Protein AF-A0A2K3NFZ7-F1 (afdb_monomer)

Radius of gyration: 21.66 Å; Cα contacts (8 Å, |Δi|>4): 81; chains: 1; bounding box: 62×36×52 Å

Organism: Trifolium pratense (NCBI:txid57577)

InterPro domains:
  IPR032629 Mon2/Sec7/BIG1-like, dimerisation and cyclophilin-binding domain [PF16213] (1-44)

pLDDT: mean 72.57, std 21.5, range [33.09, 96.12]

Nearest PDB structures (foldseek):
  6yz0-assembly1_A  TM=8.080E-01  e=2.104E+00  Magnetococcus marinus MC-1
  6sxc-assembly1_A  TM=8.046E-01  e=2.104E+00  Magnetococcus marinus MC-1
  6sxg-assembly1_A  TM=8.039E-01  e=3.748E+00  Magnetococcus marinus MC-1
  4chw-assembly1_B  TM=5.466E-01  e=4.721E+00  Mesorhizobium loti
  5fej-assembly2_B  TM=6.065E-01  e=7.073E+00  Synechocystis sp. PCC 6803

Solvent-accessible surface area (backbone atoms only — not comparable to full-atom values): 8787 Å² total; per-residue (Å²): 112,72,65,38,50,54,47,30,50,25,51,52,43,55,69,39,84,85,47,51,70,69,55,26,52,49,27,51,52,53,39,56,51,54,53,49,55,47,49,54,48,23,33,65,72,67,68,44,83,75,66,91,75,61,84,89,61,86,76,81,82,79,85,80,91,82,83,86,94,82,82,81,96,80,81,87,82,86,89,85,74,82,83,74,87,82,75,82,79,76,77,64,83,80,57,49,74,56,39,52,50,43,48,52,50,51,52,24,55,50,28,45,75,73,54,38,59,16,75,77,40,69,40,77,60,78,65,80,74,81,74,77,77,76,80,128

Sequence (136 aa):
DTMSQALGICLRLLENSRSSDSVRNTAAATFRQAVALVFDRVVLAESLPAGKFGFGRQPSRTSSVTGDVNRSINSSDSLDHESTCGGPLVMRETLTETGKLGLRLLEDLTSLAAGGSAIWLRVNILQRTFALDILE

Mean predicted aligned error: 15.27 Å

Secondary structure (DSSP, 8-state):
-HHHHHHHHHHHHHH-TTS-HHHHHHHHHHHHHHHHHHHHHHHHHTT----S--SS---------------------------------GGGGS--HHHHHHHHHHHHHHHHHTT-EETTTTEE------------

Foldseek 3Di:
DVLLQLLLVLVVLLQPPPHDPVSNVVSVVVNVVSLVVLVVVQCVQVVNPPPPPDDDDDDDDDDDDDDDDDDDDDDDDDPPPPVPPDDDDPVPPPGDPSNVVNVLVVVQVVCVVVQHHNVSSRDRRHDPPPPPPPDD

Structure (mmCIF, N/CA/C/O backbone):
data_AF-A0A2K3NFZ7-F1
#
_entry.id   AF-A0A2K3NFZ7-F1
#
loop_
_atom_site.group_PDB
_atom_site.id
_atom_site.type_symbol
_atom_site.label_atom_id
_atom_site.label_alt_id
_atom_site.label_comp_id
_atom_site.label_asym_id
_atom_site.label_entity_id
_atom_site.label_seq_id
_atom_site.pdbx_PDB_ins_code
_atom_site.Cartn_x
_atom_site.Cartn_y
_atom_site.Cartn_z
_atom_site.occupancy
_atom_site.B_iso_or_equiv
_atom_site.auth_seq_id
_atom_site.auth_comp_id
_atom_site.auth_asym_id
_atom_site.auth_atom_id
_atom_site.pdbx_PDB_model_num
ATOM 1 N N . ASP A 1 1 ? 9.809 -3.208 11.792 1.00 63.84 1 ASP A N 1
ATOM 2 C CA . ASP A 1 1 ? 10.745 -3.020 10.655 1.00 63.84 1 ASP A CA 1
ATOM 3 C C . ASP A 1 1 ? 10.635 -4.041 9.522 1.00 63.84 1 ASP A C 1
ATOM 5 O O . ASP A 1 1 ? 10.843 -3.669 8.376 1.00 63.84 1 ASP A O 1
ATOM 9 N N . THR A 1 2 ? 10.283 -5.307 9.767 1.00 85.38 2 THR A N 1
ATOM 10 C CA . THR A 1 2 ? 10.251 -6.345 8.709 1.00 85.38 2 THR A CA 1
ATOM 11 C C . THR A 1 2 ? 9.319 -6.015 7.534 1.00 85.38 2 THR A C 1
ATOM 13 O O . THR A 1 2 ? 9.640 -6.279 6.378 1.00 85.38 2 THR A O 1
ATOM 16 N N . MET A 1 3 ? 8.169 -5.397 7.813 1.00 86.25 3 MET A N 1
ATOM 17 C CA . MET A 1 3 ? 7.165 -5.084 6.794 1.00 86.25 3 MET A CA 1
ATOM 18 C C . MET A 1 3 ? 7.553 -3.901 5.902 1.00 86.25 3 MET A C 1
ATOM 20 O O . MET A 1 3 ? 7.408 -3.986 4.685 1.00 86.25 3 MET A O 1
ATOM 24 N N . SER A 1 4 ? 8.099 -2.827 6.483 1.00 88.75 4 SER A N 1
ATOM 25 C CA . SER A 1 4 ? 8.594 -1.685 5.708 1.00 88.75 4 SER A CA 1
ATOM 26 C C . SER A 1 4 ? 9.762 -2.091 4.809 1.00 88.75 4 SER A C 1
ATOM 28 O O . SER A 1 4 ? 9.821 -1.669 3.659 1.00 88.75 4 SER A O 1
ATOM 30 N N . GLN A 1 5 ? 10.633 -2.992 5.277 1.00 90.00 5 GLN A N 1
ATOM 31 C CA . GLN A 1 5 ? 11.701 -3.564 4.454 1.00 90.00 5 GLN A CA 1
ATOM 32 C C . GLN A 1 5 ? 11.159 -4.371 3.269 1.00 90.00 5 GLN A C 1
ATOM 34 O O . GLN A 1 5 ? 11.619 -4.174 2.146 1.00 90.00 5 GLN A O 1
ATOM 39 N N . ALA A 1 6 ? 10.174 -5.249 3.487 1.00 91.25 6 ALA A N 1
ATOM 40 C CA . ALA A 1 6 ? 9.578 -6.048 2.415 1.00 91.25 6 ALA A CA 1
ATOM 41 C C . ALA A 1 6 ? 8.913 -5.167 1.342 1.00 91.25 6 ALA A C 1
ATOM 43 O O . ALA A 1 6 ? 9.137 -5.361 0.144 1.00 91.25 6 ALA A O 1
ATOM 44 N N . LEU A 1 7 ? 8.154 -4.153 1.767 1.00 92.44 7 LEU A N 1
ATOM 45 C CA . LEU A 1 7 ? 7.537 -3.176 0.869 1.00 92.44 7 LEU A CA 1
ATOM 46 C C . LEU A 1 7 ? 8.593 -2.352 0.116 1.00 92.44 7 LEU A C 1
ATOM 48 O O . LEU A 1 7 ? 8.492 -2.195 -1.100 1.00 92.44 7 LEU A O 1
ATOM 52 N N . GLY A 1 8 ? 9.650 -1.908 0.800 1.00 90.38 8 GLY A N 1
ATOM 53 C CA . GLY A 1 8 ? 10.765 -1.191 0.180 1.00 90.38 8 GLY A CA 1
ATOM 54 C C . GLY A 1 8 ? 11.563 -2.039 -0.820 1.00 90.38 8 GLY A C 1
ATOM 55 O O . GLY A 1 8 ? 12.040 -1.530 -1.833 1.00 90.38 8 GLY A O 1
ATOM 56 N N . ILE A 1 9 ? 11.694 -3.352 -0.597 1.00 91.00 9 ILE A N 1
ATOM 57 C CA . ILE A 1 9 ? 12.265 -4.280 -1.589 1.00 91.00 9 ILE A CA 1
ATOM 58 C C . ILE A 1 9 ? 11.372 -4.345 -2.829 1.00 91.00 9 ILE A C 1
ATOM 60 O O . ILE A 1 9 ? 11.886 -4.224 -3.939 1.00 91.00 9 ILE A O 1
ATOM 64 N N . CYS A 1 10 ? 10.055 -4.488 -2.658 1.00 91.88 10 CYS A N 1
ATOM 65 C CA . CYS A 1 10 ? 9.131 -4.535 -3.791 1.00 91.88 10 CYS A CA 1
ATOM 66 C C . CYS A 1 10 ? 9.204 -3.252 -4.628 1.00 91.88 10 CYS A C 1
ATOM 68 O O . CYS A 1 10 ? 9.289 -3.333 -5.849 1.00 91.88 10 CYS A O 1
ATOM 70 N N . LEU A 1 11 ? 9.252 -2.082 -3.984 1.00 90.81 11 LEU A N 1
ATOM 71 C CA . LEU A 1 11 ? 9.421 -0.802 -4.677 1.00 90.81 11 LEU A CA 1
ATOM 72 C C . LEU A 1 11 ? 10.737 -0.739 -5.463 1.00 90.81 11 LEU A C 1
ATOM 74 O O . LEU A 1 11 ? 10.720 -0.450 -6.654 1.00 90.81 11 LEU A O 1
ATOM 78 N N . ARG A 1 12 ? 11.868 -1.124 -4.860 1.00 90.19 12 ARG A N 1
ATOM 79 C CA . ARG A 1 12 ? 13.159 -1.159 -5.574 1.00 90.19 12 ARG A CA 1
ATOM 80 C C . ARG A 1 12 ? 13.158 -2.119 -6.765 1.00 90.19 12 ARG A C 1
ATOM 82 O O . ARG A 1 12 ? 13.768 -1.826 -7.789 1.00 90.19 12 ARG A O 1
ATOM 89 N N . LEU A 1 13 ? 12.472 -3.259 -6.657 1.00 90.62 13 LEU A N 1
ATOM 90 C CA . LEU A 1 13 ? 12.320 -4.198 -7.774 1.00 90.62 13 LEU A CA 1
ATOM 91 C C . LEU A 1 13 ? 11.490 -3.612 -8.922 1.00 90.62 13 LEU A C 1
ATOM 93 O O . LEU A 1 13 ? 11.775 -3.918 -10.081 1.00 90.62 13 LEU A O 1
ATOM 97 N N . LEU A 1 14 ? 10.492 -2.780 -8.606 1.00 87.12 14 LEU A N 1
ATOM 98 C CA . LEU A 1 14 ? 9.631 -2.117 -9.589 1.00 87.12 14 LEU A CA 1
ATOM 99 C C . LEU A 1 14 ? 10.363 -1.045 -10.391 1.00 87.12 14 LEU A C 1
ATOM 101 O O . LEU A 1 14 ? 10.120 -0.905 -11.594 1.00 87.12 14 LEU A O 1
ATOM 105 N N . GLU A 1 15 ? 11.247 -0.311 -9.723 1.00 84.19 15 GLU A N 1
ATOM 106 C CA . GLU A 1 15 ? 12.026 0.776 -10.314 1.00 84.19 15 GLU A CA 1
ATOM 107 C C . GLU A 1 15 ? 13.260 0.301 -11.072 1.00 84.19 15 GLU A C 1
ATOM 109 O O . GLU A 1 15 ? 13.711 0.966 -12.003 1.00 84.19 15 GLU A O 1
ATOM 114 N N . ASN A 1 16 ? 13.818 -0.848 -10.692 1.00 84.56 16 ASN A N 1
ATOM 115 C CA . ASN A 1 16 ? 15.011 -1.369 -11.335 1.00 84.56 16 ASN A CA 1
ATOM 116 C C . ASN A 1 16 ? 14.720 -1.748 -12.797 1.00 84.56 16 ASN A C 1
ATOM 118 O O . ASN A 1 16 ? 14.111 -2.779 -13.079 1.00 84.56 16 ASN A O 1
ATOM 122 N N . SER A 1 17 ? 15.220 -0.938 -13.733 1.00 75.06 17 SER A N 1
ATOM 123 C CA . SER A 1 17 ? 15.095 -1.156 -15.180 1.00 75.06 17 SER A CA 1
ATOM 124 C C . SER A 1 17 ? 15.821 -2.407 -15.682 1.00 75.06 17 SER A C 1
ATOM 126 O O . SER A 1 17 ? 15.564 -2.851 -16.797 1.00 75.06 17 SER A O 1
ATOM 128 N N . ARG A 1 18 ? 16.705 -3.003 -14.867 1.00 85.06 18 ARG A N 1
ATOM 129 C CA . ARG A 1 18 ? 17.338 -4.301 -15.155 1.00 85.06 18 ARG A CA 1
ATOM 130 C C . ARG A 1 18 ? 16.464 -5.497 -14.764 1.00 85.06 18 ARG A C 1
ATOM 132 O O . ARG A 1 18 ? 16.798 -6.620 -15.131 1.00 85.06 18 ARG A O 1
ATOM 139 N N . SER A 1 19 ? 15.389 -5.290 -14.000 1.00 84.44 19 SER A N 1
ATOM 140 C CA . SER A 1 19 ? 14.435 -6.349 -13.659 1.00 84.44 19 SER A CA 1
ATOM 141 C C . SER A 1 19 ? 13.630 -6.750 -14.894 1.00 84.44 19 SER A C 1
ATOM 143 O O . SER A 1 19 ? 13.141 -5.887 -15.620 1.00 84.44 19 SER A O 1
ATOM 145 N N . SER A 1 20 ? 13.419 -8.051 -15.101 1.00 89.56 20 SER A N 1
ATOM 146 C CA . SER A 1 20 ? 12.495 -8.526 -16.135 1.00 89.56 20 SER A CA 1
ATOM 147 C C . SER A 1 20 ? 11.055 -8.091 -15.839 1.00 89.56 20 SER A C 1
ATOM 149 O O . SER A 1 20 ? 10.674 -7.878 -14.682 1.00 89.56 20 SER A O 1
ATOM 151 N N . ASP A 1 21 ? 10.213 -8.034 -16.872 1.00 91.12 21 ASP A N 1
ATOM 152 C CA . ASP A 1 21 ? 8.792 -7.705 -16.706 1.00 91.12 21 ASP A CA 1
ATOM 153 C C . ASP A 1 21 ? 8.068 -8.683 -15.777 1.00 91.12 21 ASP A C 1
ATOM 155 O O . ASP A 1 21 ? 7.218 -8.276 -14.989 1.00 91.12 21 ASP A O 1
ATOM 159 N N . SER A 1 22 ? 8.447 -9.963 -15.789 1.00 93.19 22 SER A N 1
ATOM 160 C CA . SER A 1 22 ? 7.918 -10.964 -14.856 1.00 93.19 22 SER A CA 1
ATOM 161 C C . SER A 1 22 ? 8.232 -10.630 -13.393 1.00 93.19 22 SER A C 1
ATOM 163 O O . SER A 1 22 ? 7.348 -10.733 -12.539 1.00 93.19 22 SER A O 1
ATOM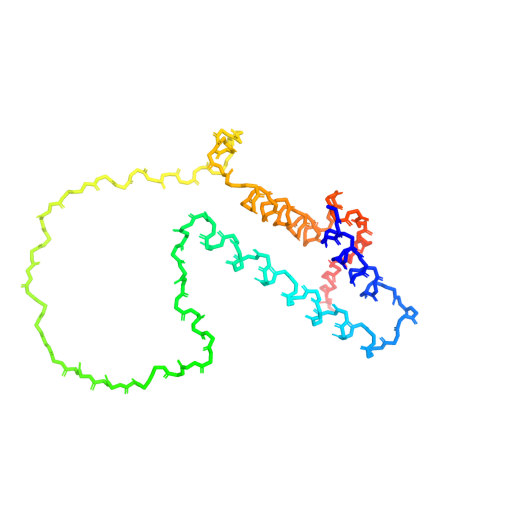 165 N N . VAL A 1 23 ? 9.456 -10.177 -13.098 1.00 92.56 23 VAL A N 1
ATOM 166 C CA . VAL A 1 23 ? 9.873 -9.762 -11.749 1.00 92.56 23 VAL A CA 1
ATOM 167 C C . VAL A 1 23 ? 9.132 -8.498 -11.330 1.00 92.56 23 VAL A C 1
ATOM 169 O O . VAL A 1 23 ? 8.576 -8.464 -10.235 1.00 92.56 23 VAL A O 1
ATOM 172 N N . ARG A 1 24 ? 9.051 -7.491 -12.209 1.00 91.50 24 ARG A N 1
ATOM 173 C CA . ARG A 1 24 ? 8.298 -6.251 -11.956 1.00 91.50 24 ARG A CA 1
ATOM 174 C C . ARG A 1 24 ? 6.815 -6.524 -11.707 1.00 91.50 24 ARG A C 1
ATOM 176 O O . ARG A 1 24 ? 6.259 -6.024 -10.735 1.00 91.50 24 ARG A O 1
ATOM 183 N N . ASN A 1 25 ? 6.179 -7.359 -12.525 1.00 91.75 25 ASN A N 1
ATOM 184 C CA . ASN A 1 25 ? 4.766 -7.711 -12.366 1.00 91.75 25 ASN A CA 1
ATOM 185 C C . ASN A 1 25 ? 4.511 -8.463 -11.057 1.00 91.75 25 ASN A C 1
ATOM 187 O O . ASN A 1 25 ? 3.550 -8.159 -10.347 1.00 91.75 25 ASN A O 1
ATOM 191 N N . THR A 1 26 ? 5.397 -9.400 -10.714 1.00 95.75 26 THR A N 1
ATOM 192 C CA . THR A 1 26 ? 5.321 -10.140 -9.450 1.00 95.75 26 THR A CA 1
ATOM 193 C C . THR A 1 26 ? 5.503 -9.194 -8.264 1.00 95.75 26 THR A C 1
ATOM 195 O O . THR A 1 26 ? 4.654 -9.167 -7.379 1.00 95.75 26 THR A O 1
ATOM 198 N N . ALA A 1 27 ? 6.528 -8.337 -8.285 1.00 93.31 27 ALA A N 1
ATOM 199 C CA . ALA A 1 27 ? 6.765 -7.336 -7.246 1.00 93.31 27 ALA A CA 1
ATOM 200 C C . ALA A 1 27 ? 5.577 -6.371 -7.091 1.00 93.31 27 ALA A C 1
ATOM 202 O O . ALA A 1 27 ? 5.193 -6.059 -5.966 1.00 93.31 27 ALA A O 1
ATOM 203 N N . ALA A 1 28 ? 4.941 -5.950 -8.192 1.00 92.31 28 ALA A N 1
ATOM 204 C CA . ALA A 1 28 ? 3.758 -5.087 -8.162 1.00 92.31 28 ALA A CA 1
ATOM 205 C C . ALA A 1 28 ? 2.573 -5.784 -7.490 1.00 92.31 28 ALA A C 1
ATOM 207 O O . ALA A 1 28 ? 1.873 -5.186 -6.671 1.00 92.31 28 ALA A O 1
ATOM 208 N N . ALA A 1 29 ? 2.334 -7.049 -7.844 1.00 94.88 29 ALA A N 1
ATOM 209 C CA . ALA A 1 29 ? 1.267 -7.846 -7.259 1.00 94.88 29 ALA A CA 1
ATOM 210 C C . ALA A 1 29 ? 1.500 -8.064 -5.757 1.00 94.88 29 ALA A C 1
ATOM 212 O O . ALA A 1 29 ? 0.608 -7.775 -4.960 1.00 94.88 29 ALA A O 1
ATOM 213 N N . THR A 1 30 ? 2.707 -8.484 -5.371 1.00 96.12 30 THR A N 1
ATOM 214 C CA . THR A 1 30 ? 3.097 -8.685 -3.970 1.00 96.12 30 THR A CA 1
ATOM 215 C C . THR A 1 30 ? 2.993 -7.393 -3.165 1.00 96.12 30 THR A C 1
ATOM 217 O O . THR A 1 30 ? 2.447 -7.405 -2.065 1.00 96.12 30 THR A O 1
ATOM 220 N N . PHE A 1 31 ? 3.442 -6.265 -3.722 1.00 95.19 31 PHE A N 1
ATOM 221 C CA . PHE A 1 31 ? 3.334 -4.959 -3.077 1.00 95.19 31 PHE A CA 1
ATOM 222 C C . PHE A 1 31 ? 1.879 -4.591 -2.786 1.00 95.19 31 PHE A C 1
ATOM 224 O O . PHE A 1 31 ? 1.531 -4.317 -1.639 1.00 95.19 31 PHE A O 1
ATOM 231 N N . ARG A 1 32 ? 1.008 -4.645 -3.804 1.00 95.75 32 ARG A N 1
ATOM 232 C CA . ARG A 1 32 ? -0.419 -4.323 -3.639 1.00 95.75 32 ARG A CA 1
ATOM 233 C C . ARG A 1 32 ? -1.094 -5.226 -2.608 1.00 95.75 32 ARG A C 1
ATOM 235 O O . ARG A 1 32 ? -1.867 -4.734 -1.794 1.00 95.75 32 ARG A O 1
ATOM 242 N N . GLN A 1 33 ? -0.786 -6.522 -2.611 1.00 95.56 33 GLN A N 1
ATOM 243 C CA . GLN A 1 33 ? -1.328 -7.473 -1.635 1.00 95.56 33 GLN A CA 1
ATOM 244 C C . GLN A 1 33 ? -0.858 -7.171 -0.211 1.00 95.56 33 GLN A C 1
ATOM 246 O O . GLN A 1 33 ? -1.671 -7.144 0.709 1.00 95.56 33 GLN A O 1
ATOM 251 N N . ALA A 1 34 ? 0.436 -6.913 -0.020 1.00 95.12 34 ALA A N 1
ATOM 252 C CA . ALA A 1 34 ? 0.985 -6.582 1.289 1.00 95.12 34 ALA A CA 1
ATOM 253 C C . ALA A 1 34 ? 0.377 -5.285 1.844 1.00 95.12 34 ALA A C 1
ATOM 255 O O . ALA A 1 34 ? 0.007 -5.241 3.014 1.00 95.12 34 ALA A O 1
ATOM 256 N N . VAL A 1 35 ? 0.204 -4.262 0.999 1.00 95.38 35 VAL A N 1
ATOM 257 C CA . VAL A 1 35 ? -0.483 -3.015 1.366 1.00 95.38 35 VAL A CA 1
ATOM 258 C C . VAL A 1 35 ? -1.941 -3.281 1.750 1.00 95.38 35 VAL A C 1
ATOM 260 O O . VAL A 1 35 ? -2.380 -2.823 2.802 1.00 95.38 35 VAL A O 1
ATOM 263 N N . ALA A 1 36 ? -2.677 -4.065 0.955 1.00 94.62 36 ALA A N 1
ATOM 264 C CA . ALA A 1 36 ? -4.059 -4.428 1.269 1.00 94.62 36 ALA A CA 1
ATOM 265 C C . ALA A 1 36 ? -4.166 -5.143 2.625 1.00 94.62 36 ALA A C 1
ATOM 267 O O . ALA A 1 36 ? -5.006 -4.777 3.439 1.00 94.62 36 ALA A O 1
ATOM 268 N N . LEU A 1 37 ? -3.266 -6.090 2.910 1.00 94.25 37 LEU A N 1
ATOM 269 C CA . LEU A 1 37 ? -3.220 -6.786 4.198 1.00 94.25 37 LEU A CA 1
ATOM 270 C C . LEU A 1 37 ? -2.952 -5.838 5.371 1.00 94.25 37 LEU A C 1
ATOM 272 O O . LEU A 1 37 ? -3.532 -6.032 6.434 1.00 94.25 37 LEU A O 1
ATOM 276 N N . VAL A 1 38 ? -2.099 -4.821 5.207 1.00 93.62 38 VAL A N 1
ATOM 277 C CA . VAL A 1 38 ? -1.890 -3.803 6.253 1.00 93.62 38 VAL A CA 1
ATOM 278 C C . VAL A 1 38 ? -3.189 -3.068 6.543 1.00 93.62 38 VAL A C 1
ATOM 280 O O . VAL A 1 38 ? -3.592 -2.986 7.701 1.00 93.62 38 VAL A O 1
ATOM 283 N N . PHE A 1 39 ? -3.864 -2.570 5.507 1.00 94.69 39 PHE A N 1
ATOM 284 C CA . PHE A 1 39 ? -5.083 -1.787 5.694 1.00 94.69 39 PHE A CA 1
ATOM 285 C C . PHE A 1 39 ? -6.269 -2.627 6.179 1.00 94.69 39 PHE A C 1
ATOM 287 O O . PHE A 1 39 ? -7.051 -2.129 6.981 1.00 94.69 39 PHE A O 1
ATOM 294 N N . ASP A 1 40 ? -6.342 -3.911 5.830 1.00 94.25 40 ASP A N 1
ATOM 295 C CA . ASP A 1 40 ? -7.303 -4.849 6.427 1.00 94.25 40 ASP A CA 1
ATOM 296 C C . ASP A 1 40 ? -7.119 -4.942 7.950 1.00 94.25 40 ASP A C 1
ATOM 298 O O . ASP A 1 40 ? -8.081 -4.925 8.718 1.00 94.25 40 ASP A O 1
ATOM 30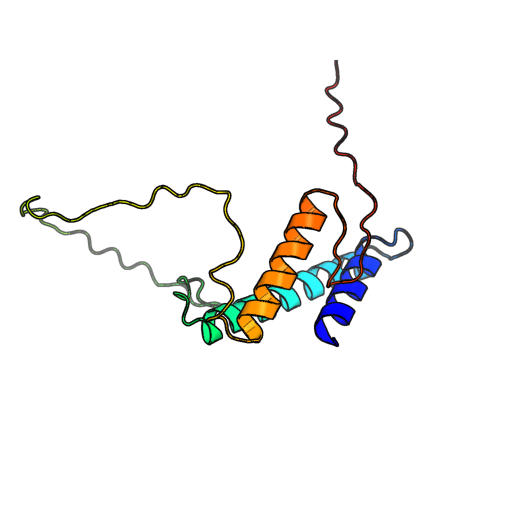2 N N . ARG A 1 41 ? -5.863 -4.990 8.420 1.00 93.31 41 ARG A N 1
ATOM 303 C CA . ARG A 1 41 ? -5.566 -5.020 9.862 1.00 93.31 41 ARG A CA 1
ATOM 304 C C . ARG A 1 41 ? -5.866 -3.694 10.541 1.00 93.31 41 ARG A C 1
ATOM 306 O O . ARG A 1 41 ? -6.303 -3.714 11.686 1.00 93.31 41 ARG A O 1
ATOM 313 N N . VAL A 1 42 ? -5.667 -2.573 9.853 1.00 94.50 42 VAL A N 1
ATOM 314 C CA . VAL A 1 42 ? -6.052 -1.246 10.354 1.00 94.50 42 VAL A CA 1
ATOM 315 C C . VAL A 1 42 ? -7.567 -1.156 10.519 1.00 94.50 42 VAL A C 1
ATOM 317 O O . VAL A 1 42 ? -8.021 -0.729 11.573 1.00 94.50 42 VAL A O 1
ATOM 320 N N . VAL A 1 43 ? -8.347 -1.615 9.534 1.00 92.38 43 VAL A N 1
ATOM 321 C CA . VAL A 1 43 ? -9.818 -1.617 9.610 1.00 92.38 43 VAL A CA 1
ATOM 322 C C . VAL A 1 43 ? -10.307 -2.389 10.834 1.00 92.38 43 VAL A C 1
ATOM 324 O O . VAL A 1 43 ? -11.150 -1.888 11.574 1.00 92.38 43 VAL A O 1
ATOM 327 N N . LEU A 1 44 ? -9.737 -3.571 11.082 1.00 90.81 44 LEU A N 1
ATOM 328 C CA . LEU A 1 44 ? -10.075 -4.383 12.251 1.00 90.81 44 LEU A CA 1
ATOM 329 C C . LEU A 1 44 ? -9.625 -3.741 13.572 1.00 90.81 44 LEU A C 1
ATOM 331 O O . LEU A 1 44 ? -10.378 -3.760 14.540 1.00 90.81 44 LEU A O 1
ATOM 335 N N . ALA A 1 45 ? -8.407 -3.194 13.627 1.00 92.00 45 ALA A N 1
ATOM 336 C CA . ALA A 1 45 ? -7.828 -2.648 14.856 1.00 92.00 45 ALA A CA 1
ATOM 337 C C . ALA A 1 45 ? -8.465 -1.317 15.284 1.00 92.00 45 ALA A C 1
ATOM 339 O O . ALA A 1 45 ? -8.626 -1.075 16.475 1.00 92.00 45 ALA A O 1
ATOM 340 N N . GLU A 1 46 ? -8.852 -0.478 14.324 1.00 91.62 46 GLU A N 1
ATOM 341 C CA . GLU A 1 46 ? -9.444 0.844 14.566 1.00 91.62 46 GLU A CA 1
ATOM 342 C C . GLU A 1 46 ? -10.982 0.819 14.551 1.00 91.62 46 GLU A C 1
ATOM 344 O O . GLU A 1 46 ? -11.623 1.866 14.574 1.00 91.62 46 GLU A O 1
ATOM 349 N N . SER A 1 47 ? -11.595 -0.373 14.503 1.00 88.25 47 SER A N 1
ATOM 350 C CA . SER A 1 47 ? -13.056 -0.546 14.425 1.00 88.25 47 SER A CA 1
ATOM 351 C C . SER A 1 47 ? -13.704 0.273 13.299 1.00 88.25 47 SER A C 1
ATOM 353 O O . SER A 1 47 ? -14.833 0.750 13.427 1.00 88.25 47 SER A O 1
ATOM 355 N N . LEU A 1 48 ? -12.984 0.457 12.187 1.00 86.12 48 LEU A N 1
ATOM 356 C CA . LEU A 1 48 ? -13.500 1.197 11.042 1.00 86.12 48 LEU A CA 1
ATOM 357 C C . LEU A 1 48 ? -14.628 0.390 10.397 1.00 86.12 48 LEU A C 1
ATOM 359 O O . LEU A 1 48 ? -14.577 -0.845 10.390 1.00 86.12 48 LEU A O 1
ATOM 363 N N . PRO A 1 49 ? -15.639 1.052 9.812 1.00 80.62 49 PRO A N 1
ATOM 364 C CA . PRO A 1 49 ? -16.648 0.351 9.044 1.00 80.62 49 PRO A CA 1
ATOM 365 C C . PRO A 1 49 ? -15.947 -0.389 7.906 1.00 80.62 49 PRO A C 1
ATOM 367 O O . PRO A 1 49 ? -15.467 0.222 6.949 1.00 80.62 49 PRO A O 1
ATOM 370 N N . ALA A 1 50 ? -15.882 -1.716 8.016 1.00 69.25 50 ALA A N 1
ATOM 371 C CA . ALA A 1 50 ? -15.477 -2.563 6.915 1.00 69.25 50 ALA A CA 1
ATOM 372 C C . ALA A 1 50 ? -16.515 -2.341 5.818 1.00 69.25 50 ALA A C 1
ATOM 374 O O . ALA A 1 50 ? -17.644 -2.838 5.887 1.00 69.25 50 ALA A O 1
ATOM 375 N N . GLY A 1 51 ? -16.164 -1.512 4.833 1.00 59.25 51 GLY A N 1
ATOM 376 C CA . GLY A 1 51 ? -16.973 -1.355 3.640 1.00 59.25 51 GLY A CA 1
ATOM 377 C C . GLY A 1 51 ? -17.308 -2.747 3.116 1.00 59.25 51 GLY A C 1
ATOM 378 O O . GLY A 1 51 ? -16.506 -3.672 3.237 1.00 59.25 51 GLY A O 1
ATOM 379 N N . LYS A 1 52 ? -18.502 -2.906 2.547 1.00 59.94 52 LYS A N 1
ATOM 380 C CA . LYS A 1 52 ? -19.001 -4.134 1.907 1.00 59.94 52 LYS A CA 1
ATOM 381 C C . LYS A 1 52 ? -18.145 -4.578 0.697 1.00 59.94 52 LYS A C 1
ATOM 383 O O . LYS A 1 52 ? -18.675 -5.057 -0.295 1.00 59.94 52 LYS A O 1
ATOM 388 N N . PHE A 1 53 ? -16.825 -4.457 0.734 1.00 51.69 53 PHE A N 1
ATOM 389 C CA . PHE A 1 53 ? -15.906 -5.161 -0.145 1.00 51.69 53 PHE A CA 1
ATOM 390 C C . PHE A 1 53 ? -15.757 -6.582 0.385 1.00 51.69 53 PHE A C 1
ATOM 392 O O . PHE A 1 53 ? -14.745 -6.982 0.951 1.00 51.69 53 PHE A O 1
ATOM 399 N N . GLY A 1 54 ? -16.844 -7.341 0.238 1.00 43.12 54 GLY A N 1
ATOM 400 C CA . GLY A 1 54 ? -16.835 -8.768 0.476 1.00 43.12 54 GLY A CA 1
ATOM 401 C C . GLY A 1 54 ? -15.786 -9.407 -0.421 1.00 43.12 54 GLY A C 1
ATOM 402 O O . GLY A 1 54 ? -15.877 -9.335 -1.648 1.00 43.12 54 GLY A O 1
ATOM 403 N N . PHE A 1 55 ? -14.812 -10.064 0.198 1.00 51.53 55 PHE A N 1
ATOM 404 C CA . PHE A 1 55 ? -14.053 -11.121 -0.444 1.00 51.53 55 PHE A CA 1
ATOM 405 C C . PHE A 1 55 ? -15.050 -12.106 -1.082 1.00 51.53 55 PHE A C 1
ATOM 407 O O . PHE A 1 55 ? -15.752 -12.839 -0.393 1.00 51.53 55 PHE A O 1
ATOM 414 N N . GLY A 1 56 ? -15.163 -12.074 -2.410 1.00 50.53 56 GLY A N 1
ATOM 415 C CA . GLY A 1 56 ? -15.623 -13.203 -3.218 1.00 50.53 56 GLY A CA 1
ATOM 416 C C . GLY A 1 56 ? -17.011 -13.791 -2.942 1.00 50.53 56 GLY A C 1
ATOM 417 O O . GLY A 1 56 ? -17.185 -14.991 -3.144 1.00 50.53 56 GLY A O 1
ATOM 418 N N . ARG A 1 57 ? -18.026 -13.012 -2.551 1.00 45.97 57 ARG A N 1
ATOM 419 C CA . ARG A 1 57 ? -19.413 -13.509 -2.609 1.00 45.97 57 ARG A CA 1
ATOM 420 C C . ARG A 1 57 ? -20.356 -12.456 -3.170 1.00 45.97 57 ARG A C 1
ATOM 422 O O . ARG A 1 57 ? -20.718 -11.500 -2.495 1.00 45.97 57 ARG A O 1
ATOM 429 N N . GLN A 1 58 ? -20.724 -12.654 -4.436 1.00 48.84 58 GLN A N 1
ATOM 430 C CA . GLN A 1 58 ? -21.827 -11.970 -5.107 1.00 48.84 58 GLN A CA 1
ATOM 431 C C . GLN A 1 58 ? -23.044 -11.891 -4.171 1.00 48.84 58 GLN A C 1
ATOM 433 O O . GLN A 1 58 ? -23.550 -12.942 -3.767 1.00 48.84 58 GLN A O 1
ATOM 438 N N . PRO A 1 59 ? -23.556 -10.698 -3.829 1.00 44.53 59 PRO A N 1
ATOM 439 C CA . PRO A 1 59 ? -24.907 -10.606 -3.317 1.00 44.53 59 PRO A CA 1
ATOM 440 C C . PRO A 1 59 ? -25.853 -10.804 -4.502 1.00 44.53 59 PRO A C 1
ATOM 442 O O . PRO A 1 59 ? -25.965 -9.939 -5.372 1.00 44.53 59 PRO A O 1
ATOM 445 N N . SER A 1 60 ? -26.513 -11.964 -4.546 1.00 45.03 60 SER A N 1
ATOM 446 C CA . SER A 1 60 ? -27.665 -12.211 -5.412 1.00 45.03 60 SER A CA 1
ATOM 447 C C . SER A 1 60 ? -28.621 -11.023 -5.316 1.00 45.03 60 SER A C 1
ATOM 449 O O . SER A 1 60 ? -29.165 -10.726 -4.251 1.00 45.03 60 SER A O 1
ATOM 451 N N . ARG A 1 61 ? -28.768 -10.297 -6.426 1.00 51.72 61 ARG A N 1
ATOM 452 C CA . ARG A 1 61 ? -29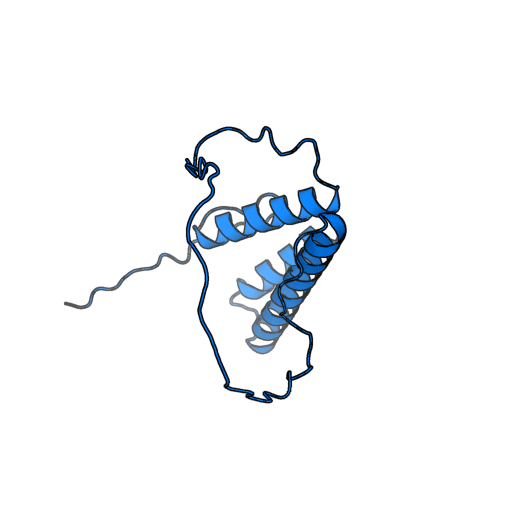.650 -9.136 -6.546 1.00 51.72 61 ARG A CA 1
ATOM 453 C C . ARG A 1 61 ? -31.087 -9.634 -6.655 1.00 51.72 61 ARG A C 1
ATOM 455 O O . ARG A 1 61 ? -31.583 -9.819 -7.759 1.00 51.72 61 ARG A O 1
ATOM 462 N N . THR A 1 62 ? -31.761 -9.838 -5.530 1.00 41.25 62 THR A N 1
ATOM 463 C CA . THR A 1 62 ? -33.222 -9.958 -5.538 1.00 41.25 62 THR A CA 1
ATOM 464 C C . THR A 1 62 ? -33.802 -8.552 -5.418 1.00 41.25 62 THR A C 1
ATOM 466 O O . THR A 1 62 ? -33.796 -7.950 -4.347 1.00 41.25 62 THR A O 1
ATOM 469 N N . SER A 1 63 ? -34.239 -7.988 -6.542 1.00 48.66 63 SER A N 1
ATOM 470 C CA . SER A 1 63 ? -34.986 -6.733 -6.588 1.00 48.66 63 SER A CA 1
ATOM 471 C C . SER A 1 63 ? -36.417 -6.969 -6.102 1.00 48.66 63 SER A C 1
ATOM 473 O O . SER A 1 63 ? -37.196 -7.614 -6.800 1.00 48.66 63 SER A O 1
ATOM 475 N N . SER A 1 64 ? -36.772 -6.427 -4.939 1.00 47.69 64 SER A N 1
ATOM 476 C CA . SER A 1 64 ? -38.168 -6.236 -4.536 1.00 47.69 64 SER A CA 1
ATOM 477 C C . SER A 1 64 ? -38.450 -4.739 -4.527 1.00 47.69 64 SER A C 1
ATOM 479 O O . SER A 1 64 ? -37.961 -4.016 -3.663 1.00 47.69 64 SER A O 1
ATOM 481 N N . VAL A 1 65 ? -39.183 -4.273 -5.539 1.00 50.88 65 VAL A N 1
ATOM 482 C CA . VAL A 1 65 ? -39.617 -2.882 -5.707 1.00 50.88 65 VAL A CA 1
ATOM 483 C C . VAL A 1 65 ? -41.083 -2.794 -5.304 1.00 50.88 65 VAL A C 1
ATOM 485 O O . VAL A 1 65 ? -41.946 -3.223 -6.062 1.00 50.88 65 VAL A O 1
ATOM 488 N N . THR A 1 66 ? -41.364 -2.275 -4.111 1.00 46.28 66 THR A N 1
ATOM 489 C CA . THR A 1 66 ? -42.648 -1.695 -3.649 1.00 46.28 66 THR A CA 1
ATOM 490 C C . THR A 1 66 ? -42.420 -1.327 -2.183 1.00 46.28 66 THR A C 1
ATOM 492 O O . THR A 1 66 ? -41.899 -2.143 -1.439 1.00 46.28 66 THR A O 1
ATOM 495 N N . GLY A 1 67 ? -42.701 -0.152 -1.646 1.00 49.56 67 GLY A N 1
ATOM 496 C CA . GLY A 1 67 ? -43.352 1.070 -2.075 1.00 49.56 67 GLY A CA 1
ATOM 497 C C . GLY A 1 67 ? -43.459 1.937 -0.807 1.00 49.56 67 GLY A C 1
ATOM 498 O O . GLY A 1 67 ? -43.266 1.436 0.299 1.00 49.56 67 GLY A O 1
ATOM 499 N N . ASP A 1 68 ? -43.802 3.205 -0.996 1.00 47.50 68 ASP A N 1
ATOM 500 C CA . ASP A 1 68 ? -44.262 4.152 0.029 1.00 47.50 68 ASP A CA 1
ATOM 501 C C . ASP A 1 68 ? -43.193 5.009 0.745 1.00 47.50 68 ASP A C 1
ATOM 503 O O . ASP A 1 68 ? -42.595 4.652 1.759 1.00 47.50 68 ASP A O 1
ATOM 507 N N . VAL A 1 69 ? -42.982 6.208 0.190 1.00 47.41 69 VAL A N 1
ATOM 508 C CA . VAL A 1 69 ? -42.229 7.310 0.800 1.00 47.41 69 VAL A CA 1
ATOM 509 C C . VAL A 1 69 ? -43.248 8.248 1.442 1.00 47.41 69 VAL A C 1
ATOM 511 O O . VAL A 1 69 ? -43.771 9.150 0.794 1.00 47.41 69 VAL A O 1
ATOM 514 N N . ASN A 1 70 ? -43.548 8.031 2.721 1.00 63.72 70 ASN A N 1
ATOM 515 C CA . ASN A 1 70 ? -44.369 8.948 3.507 1.00 63.72 70 ASN A CA 1
ATOM 516 C C . ASN A 1 70 ? -43.902 9.008 4.968 1.00 63.72 70 ASN A C 1
ATOM 518 O O . ASN A 1 70 ? -44.413 8.263 5.804 1.00 63.72 70 ASN A O 1
ATOM 522 N N . ARG A 1 71 ? -42.967 9.920 5.283 1.00 48.88 71 ARG A N 1
ATOM 523 C CA . ARG A 1 71 ? -43.107 10.856 6.420 1.00 48.88 71 ARG A CA 1
ATOM 524 C C . ARG A 1 71 ? -41.927 11.824 6.574 1.00 48.88 71 ARG A C 1
ATOM 526 O O . ARG A 1 71 ? -40.808 11.411 6.837 1.00 48.88 71 ARG A O 1
ATOM 533 N N . SER A 1 72 ? -42.275 13.112 6.562 1.00 43.81 72 SER A N 1
ATOM 534 C CA . SER A 1 72 ? -41.871 14.115 7.560 1.00 43.81 72 SER A CA 1
ATOM 535 C C . SER A 1 72 ? -40.373 14.391 7.751 1.00 43.81 72 SER A C 1
ATOM 537 O O . SER A 1 72 ? -39.728 13.830 8.633 1.00 43.81 72 SER A O 1
ATOM 539 N N . ILE A 1 73 ? -39.870 15.392 7.025 1.00 52.59 73 ILE A N 1
ATOM 540 C CA . ILE A 1 73 ? -38.654 16.128 7.386 1.00 52.59 73 ILE A CA 1
ATOM 541 C C . ILE A 1 73 ? -39.044 17.101 8.499 1.00 52.59 73 ILE A C 1
ATOM 543 O O . ILE A 1 73 ? -39.636 18.132 8.214 1.00 52.59 73 ILE A O 1
ATOM 547 N N . ASN A 1 74 ? -38.778 16.737 9.750 1.00 48.81 74 ASN A N 1
ATOM 548 C CA . ASN A 1 74 ? -38.710 17.650 10.891 1.00 48.81 74 ASN A CA 1
ATOM 549 C C . ASN A 1 74 ? -37.962 16.925 12.014 1.00 48.81 74 ASN A C 1
ATOM 551 O O . ASN A 1 74 ? -38.572 16.108 12.703 1.00 48.81 74 ASN A O 1
ATOM 555 N N . SER A 1 75 ? -36.656 17.189 12.147 1.00 37.94 75 SER A N 1
ATOM 556 C CA . SER A 1 75 ? -35.892 17.335 13.407 1.00 37.94 75 SER A CA 1
ATOM 557 C C . SER A 1 75 ? -34.383 17.255 13.122 1.00 37.94 75 SER A C 1
ATOM 559 O O . SER A 1 75 ? -33.851 16.195 12.809 1.00 37.94 75 SER A O 1
ATOM 561 N N . SER A 1 76 ? -33.768 18.436 13.137 1.00 39.88 76 SER A N 1
ATOM 562 C CA . SER A 1 76 ? -32.450 18.829 13.663 1.00 39.88 76 SER A CA 1
ATOM 563 C C . SER A 1 76 ? -31.473 17.729 14.116 1.00 39.88 76 SER A C 1
ATOM 565 O O . SER A 1 76 ? -31.823 16.909 14.955 1.00 39.88 76 SER A O 1
ATOM 567 N N . ASP A 1 77 ? -30.213 17.776 13.667 1.00 35.41 77 ASP A N 1
ATOM 568 C CA . ASP A 1 77 ? -29.156 18.493 14.406 1.00 35.41 77 ASP A CA 1
ATOM 569 C C . ASP A 1 77 ? -27.822 18.550 13.626 1.00 35.41 77 ASP A C 1
ATOM 571 O O . ASP A 1 77 ? -27.368 17.562 13.058 1.00 35.41 77 ASP A O 1
ATOM 575 N N . SER A 1 78 ? -27.264 19.769 13.589 1.00 39.12 78 SER A N 1
ATOM 576 C CA . SER A 1 78 ? -25.879 20.205 13.316 1.00 39.12 78 SER A CA 1
ATOM 577 C C . SER A 1 78 ? -24.994 19.322 12.413 1.00 39.12 78 SER A C 1
ATOM 579 O O . SER A 1 78 ? -24.386 18.338 12.829 1.00 39.12 78 SER A O 1
ATOM 581 N N . LEU A 1 79 ? -24.834 19.773 11.165 1.00 39.19 79 LEU A N 1
ATOM 582 C CA . LEU A 1 79 ? -23.688 19.451 10.315 1.00 39.19 79 LEU A CA 1
ATOM 583 C C . LEU A 1 79 ? -22.660 20.582 10.420 1.00 39.19 79 LEU A C 1
ATOM 585 O O . LEU A 1 79 ? -22.484 21.356 9.485 1.00 39.19 79 LEU A O 1
ATOM 589 N N . ASP A 1 80 ? -21.966 20.655 11.551 1.00 35.94 80 ASP A N 1
ATOM 590 C CA . ASP A 1 80 ? -20.691 21.364 11.648 1.00 35.94 80 ASP A CA 1
ATOM 591 C C . ASP A 1 80 ? -19.562 20.352 11.415 1.00 35.94 80 ASP A C 1
ATOM 593 O O . ASP A 1 80 ? -18.915 19.866 12.339 1.00 35.94 80 ASP A O 1
ATOM 597 N N . HIS A 1 81 ? -19.345 19.981 10.152 1.00 41.84 81 HIS A N 1
ATOM 598 C CA . HIS A 1 81 ? -18.091 19.349 9.738 1.00 41.84 81 HIS A CA 1
ATOM 599 C C . HIS A 1 81 ? -17.506 20.141 8.575 1.00 41.84 81 HIS A C 1
ATOM 601 O O . HIS A 1 81 ? -17.442 19.701 7.426 1.00 41.84 81 HIS A O 1
ATOM 607 N N . GLU A 1 82 ? -17.097 21.362 8.904 1.00 33.09 82 GLU A N 1
ATOM 608 C CA . GLU A 1 82 ? -16.128 22.110 8.125 1.00 33.09 82 GLU A CA 1
ATOM 609 C C . GLU A 1 82 ? -14.818 21.310 8.136 1.00 33.09 82 GLU A C 1
ATOM 611 O O . GLU A 1 82 ? -14.022 21.354 9.073 1.0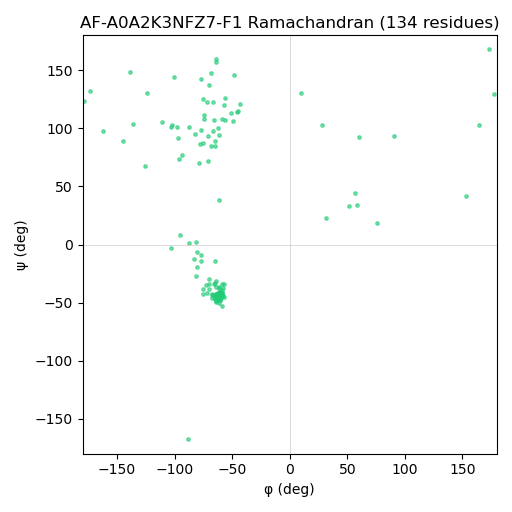0 33.09 82 GLU A O 1
ATOM 616 N N . SER A 1 83 ? -14.629 20.484 7.109 1.00 45.97 83 SER A N 1
ATOM 617 C CA . SER A 1 83 ? -13.378 19.779 6.848 1.00 45.97 83 SER A CA 1
ATOM 618 C C . SER A 1 83 ? -12.325 20.780 6.375 1.00 45.97 83 SER A C 1
ATOM 620 O O . SER A 1 83 ? -11.943 20.802 5.205 1.00 45.97 83 SER A O 1
ATOM 622 N N . THR A 1 84 ? -11.851 21.616 7.295 1.00 33.94 84 THR A N 1
ATOM 623 C CA . THR A 1 84 ? -10.716 22.503 7.065 1.00 33.94 84 THR A CA 1
ATOM 624 C C . THR A 1 84 ? -9.438 21.702 7.278 1.00 33.94 84 THR A C 1
ATOM 626 O O . THR A 1 84 ? -8.946 21.482 8.384 1.00 33.94 84 THR A O 1
ATOM 629 N N . CYS A 1 85 ? -8.927 21.205 6.156 1.00 52.91 85 CYS A N 1
ATOM 630 C CA . CYS A 1 85 ? -7.586 20.670 5.998 1.00 52.91 85 CYS A CA 1
ATOM 631 C C . CYS A 1 85 ? -6.554 21.734 6.417 1.00 52.91 85 CYS A C 1
ATOM 633 O O . CYS A 1 85 ? -6.343 22.693 5.679 1.00 52.91 85 CYS A O 1
ATOM 635 N N . GLY A 1 86 ? -5.895 21.565 7.572 1.00 48.12 86 GLY A N 1
ATOM 636 C CA . GLY A 1 86 ? -4.734 22.403 7.915 1.00 48.12 86 GLY A CA 1
ATOM 637 C C . GLY A 1 86 ? -4.411 22.638 9.396 1.00 48.12 86 GLY A C 1
ATOM 638 O O . GLY A 1 86 ? -4.052 23.759 9.737 1.00 48.12 86 GLY A O 1
ATOM 639 N N . GLY A 1 87 ? -4.491 21.633 10.281 1.00 34.50 87 GLY A N 1
ATOM 640 C CA . GLY A 1 87 ? -4.090 21.772 11.695 1.00 34.50 87 GLY A CA 1
ATOM 641 C C . GLY A 1 87 ? -3.327 20.550 12.240 1.00 34.50 87 GLY A C 1
ATOM 642 O O . GLY A 1 87 ? -3.563 19.435 11.771 1.00 34.50 87 GLY A O 1
ATOM 643 N N . PRO A 1 88 ? -2.390 20.721 13.197 1.00 45.44 88 PRO A N 1
ATOM 644 C CA . PRO A 1 88 ? -1.436 19.682 13.585 1.00 45.44 88 PRO A CA 1
ATOM 645 C C . PRO A 1 88 ? -2.101 18.543 14.371 1.00 45.44 88 PRO A C 1
ATOM 647 O O . PRO A 1 88 ? -2.691 18.787 15.411 1.00 45.44 88 PRO A O 1
ATOM 650 N N . LEU A 1 89 ? -1.970 17.309 13.864 1.00 53.91 89 LEU A N 1
ATOM 651 C CA . LEU A 1 89 ? -1.701 16.016 14.538 1.00 53.91 89 LEU A CA 1
ATOM 652 C C . LEU A 1 89 ? -2.214 15.731 15.980 1.00 53.91 89 LEU A C 1
ATOM 654 O O . LEU A 1 89 ? -1.692 14.827 16.626 1.00 53.91 89 LEU A O 1
ATOM 658 N N . VAL A 1 90 ? -3.247 16.397 16.495 1.00 45.06 90 VAL A N 1
ATOM 659 C CA . VAL A 1 90 ? -3.789 16.156 17.855 1.00 45.06 90 VAL A CA 1
ATOM 660 C C . VAL A 1 90 ? -4.651 14.884 17.937 1.00 45.06 90 VAL A C 1
ATOM 662 O O . VAL A 1 90 ? -4.955 14.395 19.016 1.00 45.06 90 VAL A O 1
ATOM 665 N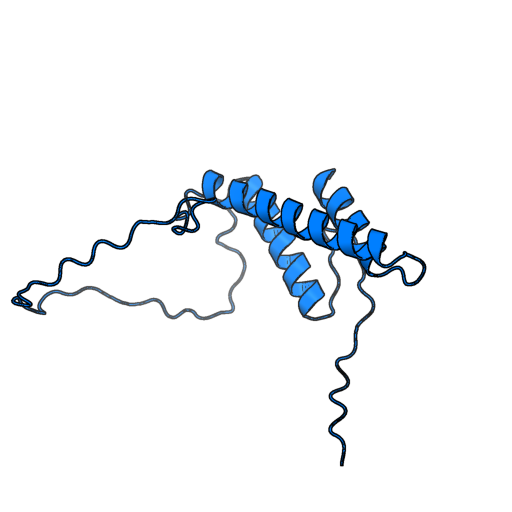 N . MET A 1 91 ? -4.971 14.251 16.807 1.00 47.84 91 MET A N 1
ATOM 666 C CA . MET A 1 91 ? -5.765 13.014 16.781 1.00 47.84 91 MET A CA 1
ATOM 667 C C . MET A 1 91 ? -4.921 11.726 16.918 1.00 47.84 91 MET A C 1
ATOM 669 O O . MET A 1 91 ? -5.458 10.623 16.879 1.00 47.84 91 MET A O 1
ATOM 673 N N . ARG A 1 92 ? -3.586 11.831 17.063 1.00 53.34 92 ARG A N 1
ATOM 674 C CA . ARG A 1 92 ? -2.669 10.668 17.100 1.00 53.34 92 ARG A CA 1
ATOM 675 C C . ARG A 1 92 ? -2.582 9.940 18.446 1.00 53.34 92 ARG A C 1
ATOM 677 O O . ARG A 1 92 ? -1.926 8.899 18.501 1.00 53.34 92 ARG A O 1
ATOM 684 N N . GLU A 1 93 ? -3.199 10.443 19.511 1.00 53.53 93 GLU A N 1
ATOM 685 C CA . GLU A 1 93 ? -3.003 9.871 20.851 1.00 53.53 93 GLU A CA 1
ATOM 686 C C . GLU A 1 93 ? -3.848 8.609 21.115 1.00 53.53 93 GLU A C 1
ATOM 688 O O . GLU A 1 93 ? -3.472 7.784 21.941 1.00 53.53 93 GLU A O 1
ATOM 693 N N . THR A 1 94 ? -4.920 8.377 20.348 1.00 76.00 94 THR A N 1
ATOM 694 C CA . THR A 1 94 ? -5.853 7.247 20.550 1.00 76.00 94 THR A CA 1
ATOM 695 C C . THR A 1 94 ? -5.689 6.073 19.581 1.00 76.00 94 THR A C 1
ATOM 697 O O . THR A 1 94 ? -6.378 5.069 19.733 1.00 76.00 94 THR A O 1
ATOM 700 N N . LEU A 1 95 ? -4.788 6.161 18.598 1.00 83.19 95 LEU A N 1
ATOM 701 C CA . LEU A 1 95 ? -4.623 5.113 17.583 1.00 83.19 95 LEU A CA 1
ATOM 702 C C . LEU A 1 95 ? -3.858 3.903 18.122 1.00 83.19 95 LEU A C 1
ATOM 704 O O . LEU A 1 95 ? -2.853 4.041 18.831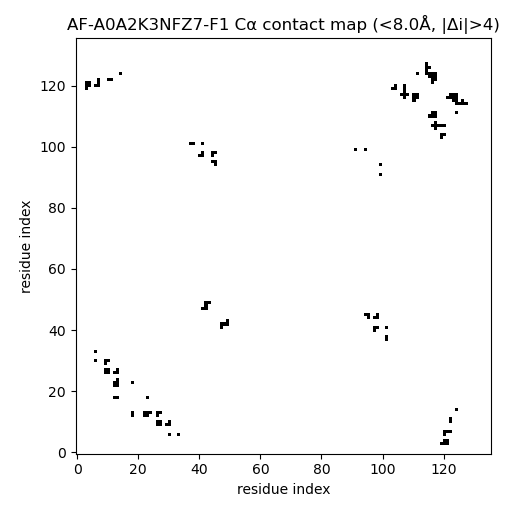 1.00 83.19 95 LEU A O 1
ATOM 708 N N . THR A 1 96 ? -4.267 2.712 17.690 1.00 91.88 96 THR A N 1
ATOM 709 C CA . THR A 1 96 ? -3.511 1.481 17.926 1.00 91.88 96 THR A CA 1
ATOM 710 C C . THR A 1 96 ? -2.154 1.539 17.220 1.00 91.88 96 THR A C 1
ATOM 712 O O . THR A 1 96 ? -1.954 2.278 16.251 1.00 91.88 96 THR A O 1
ATOM 715 N N . GLU A 1 97 ? -1.197 0.714 17.651 1.00 91.50 97 GLU A N 1
ATOM 716 C CA . GLU A 1 97 ? 0.098 0.607 16.962 1.00 91.50 97 GLU A CA 1
ATOM 717 C C . GLU A 1 97 ? -0.074 0.219 15.483 1.00 91.50 97 GLU A C 1
ATOM 719 O O . GLU A 1 97 ? 0.644 0.717 14.616 1.00 91.50 97 GLU A O 1
ATOM 724 N N . THR A 1 98 ? -1.084 -0.600 15.174 1.00 91.88 98 THR A N 1
ATOM 725 C CA . THR A 1 98 ? -1.466 -0.953 13.800 1.00 91.88 98 THR A CA 1
ATOM 726 C C . THR A 1 98 ? -1.966 0.266 13.029 1.00 91.88 98 THR A C 1
ATOM 728 O O . THR A 1 98 ? -1.522 0.489 11.904 1.00 91.88 98 THR A O 1
ATOM 731 N N . GLY A 1 99 ? -2.828 1.090 13.631 1.00 92.81 99 GLY A N 1
ATOM 732 C CA . GLY A 1 99 ? -3.300 2.342 13.038 1.00 92.81 99 GLY A CA 1
ATOM 733 C C . GLY A 1 99 ? -2.159 3.320 12.761 1.00 92.81 99 GLY A C 1
ATOM 734 O O . GLY A 1 99 ? -2.062 3.872 11.665 1.00 92.81 99 GLY A O 1
ATOM 735 N N . LYS A 1 100 ? -1.213 3.464 13.699 1.00 93.25 100 LYS A N 1
ATOM 736 C CA . LYS A 1 100 ? -0.007 4.288 13.500 1.00 93.25 100 LYS A CA 1
ATOM 737 C C . LYS A 1 100 ? 0.859 3.773 12.350 1.00 93.25 100 LYS A C 1
ATOM 739 O O . LYS A 1 100 ? 1.370 4.580 11.574 1.00 93.25 100 LYS A O 1
ATOM 744 N N . LEU A 1 101 ? 1.022 2.454 12.214 1.00 92.25 101 LEU A N 1
ATOM 745 C CA . LEU A 1 101 ? 1.737 1.849 11.083 1.00 92.25 101 LEU A CA 1
ATOM 746 C C . LEU A 1 101 ? 1.007 2.088 9.756 1.00 92.25 101 LEU A C 1
ATOM 748 O O . LEU A 1 101 ? 1.647 2.464 8.776 1.00 92.25 101 LEU A O 1
ATOM 752 N N . GLY A 1 102 ? -0.317 1.926 9.736 1.00 93.38 102 GLY A N 1
ATOM 753 C CA . GLY A 1 102 ? -1.154 2.214 8.573 1.00 93.38 102 GLY A CA 1
ATOM 754 C C . GLY A 1 102 ? -1.041 3.663 8.110 1.00 93.38 102 GLY A C 1
ATOM 755 O O . GLY A 1 102 ? -0.878 3.913 6.918 1.00 93.38 102 GLY A O 1
ATOM 756 N N . LEU A 1 103 ? -1.039 4.617 9.046 1.00 94.00 103 LEU A N 1
ATOM 757 C CA . LEU A 1 103 ? -0.841 6.031 8.725 1.00 94.00 103 LEU A CA 1
ATOM 758 C C . LEU A 1 103 ? 0.555 6.323 8.171 1.00 94.00 103 LEU A C 1
ATOM 760 O O . LEU A 1 103 ? 0.656 7.041 7.184 1.00 94.00 103 LEU A O 1
ATOM 764 N N . ARG A 1 104 ? 1.620 5.756 8.756 1.00 93.75 104 ARG A N 1
ATOM 765 C CA . ARG A 1 104 ? 2.986 5.915 8.215 1.00 93.75 104 ARG A CA 1
ATOM 766 C C . ARG A 1 104 ? 3.097 5.353 6.799 1.00 93.75 104 ARG A C 1
ATOM 768 O O . ARG A 1 104 ? 3.722 5.970 5.945 1.00 93.75 104 ARG A O 1
ATOM 775 N N . LEU A 1 105 ? 2.471 4.202 6.543 1.00 95.06 105 LEU A N 1
ATOM 776 C CA . LEU A 1 105 ? 2.406 3.631 5.200 1.00 95.06 105 LEU A CA 1
ATOM 777 C C . LEU A 1 105 ? 1.651 4.557 4.241 1.00 95.06 105 LEU A C 1
ATOM 779 O O . LEU 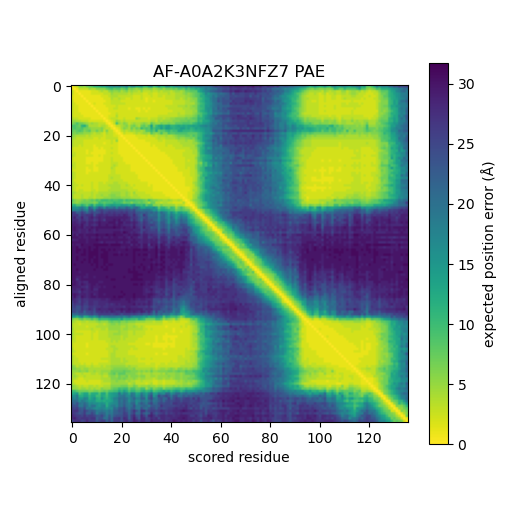A 1 105 ? 2.134 4.814 3.145 1.00 95.06 105 LEU A O 1
ATOM 783 N N . LEU A 1 106 ? 0.483 5.063 4.641 1.00 95.06 106 LEU A N 1
ATOM 784 C CA . LEU A 1 106 ? -0.326 5.966 3.821 1.00 95.06 106 LEU A CA 1
ATOM 785 C C . LEU A 1 106 ? 0.422 7.262 3.474 1.00 95.06 106 LEU A C 1
ATOM 787 O O . LEU A 1 106 ? 0.377 7.708 2.328 1.00 95.06 106 LEU A O 1
ATOM 791 N N . GLU A 1 107 ? 1.114 7.844 4.453 1.00 94.38 107 GLU A N 1
ATOM 792 C CA . GLU A 1 107 ? 1.928 9.054 4.309 1.00 94.38 107 GLU A CA 1
ATOM 793 C C . GLU A 1 107 ? 3.052 8.850 3.287 1.00 94.38 107 GLU A C 1
ATOM 795 O O . GLU A 1 107 ? 3.196 9.644 2.355 1.00 94.38 107 GLU A O 1
ATOM 800 N N . ASP A 1 108 ? 3.782 7.740 3.391 1.00 93.12 108 ASP A N 1
ATOM 801 C CA . ASP A 1 108 ? 4.822 7.380 2.430 1.00 93.12 108 ASP A CA 1
ATOM 802 C C . ASP A 1 108 ? 4.247 7.135 1.028 1.00 93.12 108 ASP A C 1
ATOM 804 O O . ASP A 1 108 ? 4.769 7.673 0.058 1.00 93.12 108 ASP A O 1
ATOM 808 N N . LEU A 1 109 ? 3.155 6.372 0.889 1.00 92.88 109 LEU A N 1
ATOM 809 C CA . LEU A 1 109 ? 2.534 6.110 -0.419 1.00 92.88 109 LEU A CA 1
ATOM 810 C C . LEU A 1 109 ? 2.052 7.398 -1.098 1.00 92.88 109 LEU A C 1
ATOM 812 O O . LEU A 1 109 ? 2.227 7.561 -2.305 1.00 92.88 109 LEU A O 1
ATOM 816 N N . THR A 1 110 ? 1.471 8.314 -0.323 1.00 92.25 110 THR A N 1
ATOM 817 C CA . THR A 1 110 ? 1.018 9.622 -0.814 1.00 92.25 110 THR A CA 1
ATOM 818 C C . THR A 1 110 ? 2.208 10.486 -1.219 1.00 92.25 110 THR A C 1
ATOM 820 O O . THR A 1 110 ? 2.192 11.088 -2.292 1.00 92.25 110 THR A O 1
ATOM 823 N N . SER A 1 111 ? 3.274 10.487 -0.413 1.00 89.88 111 SER A N 1
ATOM 824 C CA . SER A 1 111 ? 4.519 11.193 -0.726 1.00 89.88 111 SER A CA 1
ATOM 825 C C . SER A 1 111 ? 5.137 10.674 -2.022 1.00 89.88 111 SER A C 1
ATOM 827 O O . SER A 1 111 ? 5.482 11.469 -2.889 1.00 89.88 111 SER A O 1
ATOM 829 N N . LEU A 1 112 ? 5.198 9.353 -2.215 1.00 87.94 112 LEU A N 1
ATOM 830 C CA . LEU A 1 112 ? 5.675 8.738 -3.458 1.00 87.94 112 LEU A CA 1
ATOM 831 C C . LEU A 1 112 ? 4.808 9.104 -4.666 1.00 87.94 112 LEU A C 1
ATOM 833 O O . LEU A 1 112 ? 5.343 9.394 -5.734 1.00 87.94 112 LEU A O 1
ATOM 837 N N . ALA A 1 113 ? 3.481 9.121 -4.509 1.00 86.69 113 ALA A N 1
ATOM 838 C CA . ALA A 1 113 ? 2.559 9.523 -5.572 1.00 86.69 113 ALA A CA 1
ATOM 839 C C . ALA A 1 113 ? 2.732 11.000 -5.970 1.00 86.69 113 ALA A C 1
ATOM 841 O O . ALA A 1 113 ? 2.573 11.341 -7.140 1.00 86.69 113 ALA A O 1
ATOM 842 N N . ALA A 1 114 ? 3.113 11.855 -5.018 1.00 85.81 114 ALA A N 1
ATOM 843 C CA . ALA A 1 114 ? 3.459 13.256 -5.250 1.00 85.81 114 ALA A CA 1
ATOM 844 C C . ALA A 1 114 ? 4.904 13.465 -5.758 1.00 85.81 114 ALA A C 1
ATOM 846 O O . ALA A 1 114 ? 5.332 14.604 -5.936 1.00 85.81 114 ALA A O 1
ATOM 847 N N . GLY A 1 115 ? 5.675 12.393 -5.984 1.00 81.69 115 GLY A N 1
ATOM 848 C CA . GLY A 1 115 ? 7.078 12.473 -6.409 1.00 81.69 115 GLY A CA 1
ATOM 849 C C . GLY A 1 115 ? 8.062 12.864 -5.297 1.00 81.69 115 GLY A C 1
ATOM 850 O O . GLY A 1 115 ? 9.165 13.321 -5.593 1.00 81.69 115 GLY A O 1
ATOM 851 N N . GLY A 1 116 ? 7.659 12.720 -4.034 1.00 83.56 116 GLY A N 1
ATOM 852 C CA . GLY A 1 116 ? 8.486 12.887 -2.839 1.00 83.56 116 GLY A CA 1
ATOM 853 C C . GLY A 1 116 ? 9.200 11.600 -2.400 1.00 83.56 116 GLY A C 1
ATOM 854 O O . GLY A 1 116 ? 9.267 10.610 -3.128 1.00 83.56 116 GLY A O 1
ATOM 855 N N . SER A 1 117 ? 9.746 11.612 -1.181 1.00 84.81 117 SER A N 1
ATOM 856 C CA . SER A 1 117 ? 10.469 10.477 -0.582 1.00 84.81 117 SER A CA 1
ATOM 857 C C . SER A 1 117 ? 9.586 9.709 0.405 1.00 84.81 117 SER A C 1
ATOM 859 O O . SER A 1 117 ? 8.799 10.313 1.131 1.00 84.81 117 SER A O 1
ATOM 861 N N . ALA A 1 118 ? 9.744 8.384 0.454 1.00 89.12 118 ALA A N 1
ATOM 862 C CA . ALA A 1 118 ? 9.127 7.526 1.461 1.00 89.12 118 ALA A CA 1
ATOM 863 C C . ALA A 1 118 ? 10.126 7.223 2.582 1.00 89.12 118 ALA A C 1
ATOM 865 O O . ALA A 1 118 ? 11.005 6.360 2.446 1.00 89.12 118 ALA A O 1
ATOM 866 N N . ILE A 1 119 ? 9.989 7.934 3.701 1.00 89.06 119 ILE A N 1
ATOM 867 C CA . ILE A 1 119 ? 10.935 7.890 4.822 1.00 89.06 119 ILE A CA 1
ATOM 868 C C . ILE A 1 119 ? 10.816 6.559 5.569 1.00 89.06 119 ILE A C 1
ATOM 870 O O . ILE A 1 119 ? 11.825 5.951 5.938 1.00 89.06 119 ILE A O 1
ATOM 874 N N . TRP A 1 120 ? 9.592 6.078 5.782 1.00 91.88 120 TRP A N 1
ATOM 875 C CA . TRP A 1 120 ? 9.337 4.856 6.540 1.00 91.88 120 TRP A CA 1
ATOM 876 C C . TRP A 1 120 ? 9.676 3.582 5.743 1.00 91.88 120 TRP A C 1
ATOM 878 O O . TRP A 1 120 ? 10.258 2.645 6.298 1.00 91.88 120 TRP A O 1
ATOM 888 N N . LEU A 1 121 ? 9.399 3.564 4.438 1.00 90.38 121 LEU A N 1
ATOM 889 C CA . LEU A 1 121 ? 9.766 2.509 3.490 1.00 90.38 121 LEU A CA 1
ATOM 890 C C . LEU A 1 121 ? 11.245 2.577 3.083 1.00 90.38 121 LEU A C 1
ATOM 892 O O . LEU A 1 121 ? 11.769 1.600 2.546 1.00 90.38 121 LEU A O 1
ATOM 896 N N . ARG A 1 122 ? 11.926 3.697 3.372 1.00 85.56 122 ARG A N 1
ATOM 897 C CA . ARG A 1 122 ? 13.328 3.971 3.015 1.00 85.56 122 ARG A CA 1
ATOM 898 C C . ARG A 1 122 ? 13.575 3.869 1.508 1.00 85.56 122 ARG A C 1
ATOM 900 O O . ARG A 1 122 ? 14.556 3.259 1.074 1.00 85.56 122 ARG A O 1
ATOM 907 N N . VAL A 1 123 ? 12.672 4.442 0.714 1.00 80.31 123 VAL A N 1
ATOM 908 C CA . VAL A 1 123 ? 12.766 4.453 -0.751 1.00 80.31 123 VAL A CA 1
ATOM 909 C C . VAL A 1 123 ? 12.726 5.886 -1.260 1.00 80.31 123 VAL A C 1
ATOM 911 O O . VAL A 1 123 ? 11.840 6.662 -0.906 1.00 80.31 123 VAL A O 1
ATOM 914 N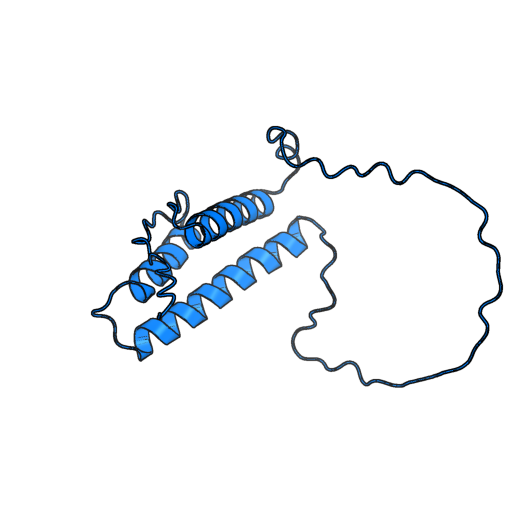 N . ASN A 1 124 ? 13.684 6.212 -2.124 1.00 69.69 124 ASN A N 1
ATOM 915 C CA . ASN A 1 124 ? 13.693 7.443 -2.900 1.00 69.69 124 ASN A CA 1
ATOM 916 C C . ASN A 1 124 ? 13.275 7.073 -4.317 1.00 69.69 124 ASN A C 1
ATOM 918 O O . ASN A 1 124 ? 14.089 6.517 -5.052 1.00 69.69 124 ASN A O 1
ATOM 922 N N . ILE A 1 125 ? 12.017 7.333 -4.669 1.00 64.44 125 ILE A N 1
ATOM 923 C CA . ILE A 1 125 ? 11.561 7.105 -6.038 1.00 64.44 125 ILE A CA 1
ATOM 924 C C . ILE A 1 125 ? 12.112 8.226 -6.914 1.00 64.44 125 ILE A C 1
ATOM 926 O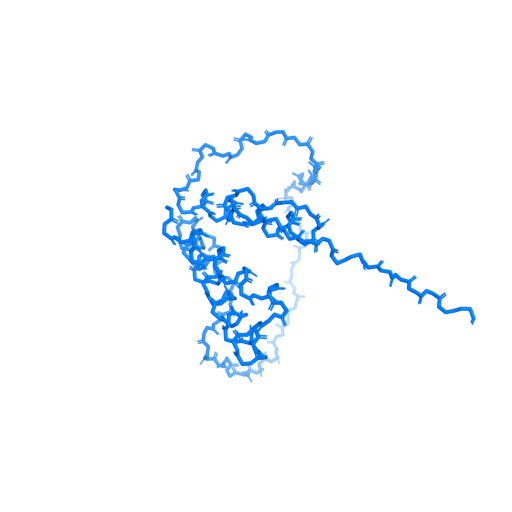 O . ILE A 1 125 ? 11.936 9.406 -6.603 1.00 64.44 125 ILE A O 1
ATOM 930 N N . LEU A 1 126 ? 12.816 7.867 -7.991 1.00 57.12 126 LEU A N 1
ATOM 931 C CA . LEU A 1 126 ? 13.274 8.852 -8.970 1.00 57.12 126 LEU A CA 1
ATOM 932 C C . LEU A 1 126 ? 12.029 9.419 -9.661 1.00 57.12 126 LEU A C 1
ATOM 934 O O . LEU A 1 126 ? 11.244 8.656 -10.224 1.00 57.12 126 LEU A O 1
ATOM 938 N N . GLN A 1 127 ? 11.841 10.741 -9.598 1.00 54.19 127 GLN A N 1
ATOM 939 C CA . GLN A 1 127 ? 10.693 11.427 -10.191 1.00 54.19 127 GLN A CA 1
ATOM 940 C C . GLN A 1 127 ? 10.427 10.912 -11.609 1.00 54.19 127 GLN A C 1
ATOM 942 O O . GLN A 1 127 ? 11.225 11.118 -12.524 1.00 54.19 127 GLN A O 1
ATOM 947 N N . ARG A 1 128 ? 9.273 10.272 -11.815 1.00 54.94 128 ARG A N 1
ATOM 948 C CA . ARG A 1 128 ? 8.705 10.171 -13.155 1.00 54.94 128 ARG A CA 1
ATOM 949 C C . ARG A 1 128 ? 8.065 11.524 -13.412 1.00 54.94 128 ARG A C 1
ATOM 951 O O . ARG A 1 128 ? 6.908 11.737 -13.065 1.00 54.94 128 ARG A O 1
ATOM 958 N N . THR A 1 129 ? 8.856 12.468 -13.917 1.00 47.78 129 THR A N 1
ATOM 959 C CA . THR A 1 129 ? 8.337 13.744 -14.402 1.00 47.78 129 THR A CA 1
ATOM 960 C C . THR A 1 129 ? 7.203 13.414 -15.363 1.00 47.78 129 THR A C 1
ATOM 962 O O . THR A 1 129 ? 7.433 12.798 -16.404 1.00 47.78 129 THR A O 1
ATOM 965 N N . PHE A 1 130 ? 5.970 13.755 -14.993 1.00 49.66 130 PHE A N 1
ATOM 966 C CA . PHE A 1 130 ? 4.873 13.792 -15.945 1.00 49.66 130 PHE A CA 1
ATOM 967 C C . PHE A 1 130 ? 5.182 14.956 -16.885 1.00 49.66 130 PHE A C 1
ATOM 969 O O . PHE A 1 130 ? 4.758 16.084 -16.652 1.00 49.66 130 PHE A O 1
ATOM 976 N N . ALA A 1 131 ? 5.990 14.706 -17.913 1.00 52.28 131 ALA A N 1
ATOM 977 C CA . ALA A 1 131 ? 5.983 15.564 -19.077 1.00 52.28 131 ALA A CA 1
ATOM 978 C C . ALA A 1 131 ? 4.603 15.365 -19.712 1.00 52.28 131 ALA A C 1
ATOM 980 O O . ALA A 1 131 ? 4.345 14.360 -20.373 1.00 52.28 131 ALA A O 1
ATOM 981 N N . LEU A 1 132 ? 3.679 16.280 -19.422 1.00 44.62 132 LEU A N 1
ATOM 982 C CA . LEU A 1 132 ? 2.574 16.551 -20.327 1.00 44.62 132 LEU A CA 1
ATOM 983 C C . LEU A 1 132 ? 3.223 17.125 -21.589 1.00 44.62 132 LEU A C 1
ATOM 985 O O . LEU A 1 132 ? 3.366 18.337 -21.709 1.00 44.62 132 LEU A O 1
ATOM 989 N N . ASP A 1 133 ? 3.678 16.249 -22.486 1.00 50.50 133 ASP A N 1
ATOM 990 C CA . ASP A 1 133 ? 3.928 16.630 -23.873 1.00 50.50 133 ASP A CA 1
ATOM 991 C C . ASP A 1 133 ? 2.559 16.987 -24.453 1.00 50.50 133 ASP A C 1
ATOM 993 O O . ASP A 1 133 ? 1.797 16.142 -24.928 1.00 50.50 133 ASP A O 1
ATOM 997 N N . ILE A 1 134 ? 2.196 18.257 -24.307 1.00 50.78 134 ILE A N 1
ATOM 998 C CA . ILE A 1 134 ? 1.147 18.873 -25.100 1.00 50.78 134 ILE A CA 1
ATOM 999 C C . ILE A 1 134 ? 1.768 18.994 -26.492 1.00 50.78 134 ILE A C 1
ATOM 1001 O O . ILE A 1 134 ? 2.531 19.921 -26.746 1.00 50.78 134 ILE A O 1
ATOM 1005 N N . LEU A 1 135 ? 1.528 17.994 -27.348 1.00 49.81 135 LEU A N 1
ATOM 1006 C CA . LEU A 1 135 ? 1.829 18.101 -28.774 1.00 49.81 135 LEU A CA 1
ATOM 1007 C C . LEU A 1 135 ? 1.095 19.333 -29.330 1.00 49.81 135 LEU A C 1
ATOM 1009 O O . LEU A 1 135 ? -0.121 19.447 -29.152 1.00 49.81 135 LEU A O 1
ATOM 1013 N N . GLU A 1 136 ? 1.850 20.220 -29.979 1.00 41.66 136 GLU A N 1
ATOM 1014 C CA . GLU A 1 136 ? 1.356 21.287 -30.862 1.00 41.66 136 GLU A CA 1
ATOM 1015 C C . GLU A 1 136 ? 0.969 20.722 -32.237 1.00 41.66 136 GLU A C 1
ATOM 1017 O O . GLU A 1 136 ? 1.699 19.833 -32.743 1.00 41.66 136 GLU A O 1
#